Protein AF-A0A3C1P0N6-F1 (afdb_monomer_lite)

pLDDT: mean 88.41, std 10.64, range [47.38, 95.44]

Sequence (42 aa):
KDVLLLDVTPLSLGIETKGGVMTRLIERNTTIPTKRSEIFTT

Radius of gyration: 13.83 Å; chains: 1; bounding box: 25×12×48 Å

Foldseek 3Di:
DDDDDFDWAQAFDFDQDPPRDTDTQGHGRHGPPDDGDDDDDD

Secondary structure (DSSP, 8-state):
-------B-SS-EEEEETTTEEEEEE-TTPBSS---------

Structure (mmCIF, N/CA/C/O backbone):
data_AF-A0A3C1P0N6-F1
#
_entry.id   AF-A0A3C1P0N6-F1
#
loop_
_atom_site.group_PDB
_atom_site.id
_atom_site.type_symbol
_atom_site.label_atom_id
_atom_site.label_alt_id
_atom_site.label_comp_id
_atom_site.label_asym_id
_atom_site.label_entity_id
_atom_site.label_seq_id
_atom_site.pdbx_PDB_ins_code
_atom_site.Cartn_x
_atom_site.Cartn_y
_atom_site.Cartn_z
_atom_site.occupancy
_atom_site.B_iso_or_equiv
_atom_site.auth_seq_id
_atom_site.auth_comp_id
_atom_site.auth_asym_id
_atom_site.auth_atom_id
_atom_site.pdbx_PDB_model_num
ATOM 1 N N . LYS A 1 1 ? 4.324 1.391 -31.393 1.00 47.38 1 LYS A N 1
ATOM 2 C CA . LYS A 1 1 ? 3.502 1.590 -30.176 1.00 47.38 1 LYS A CA 1
ATOM 3 C C . LYS A 1 1 ? 4.464 1.386 -29.026 1.00 47.38 1 LYS A C 1
ATOM 5 O O . LYS A 1 1 ? 4.717 0.248 -28.655 1.00 47.38 1 LYS A O 1
ATOM 10 N N . ASP A 1 2 ? 5.125 2.463 -28.630 1.00 57.38 2 ASP A N 1
ATOM 11 C CA . ASP A 1 2 ? 6.277 2.396 -27.739 1.00 57.38 2 ASP A CA 1
ATOM 12 C C . ASP A 1 2 ? 5.793 2.064 -26.330 1.00 57.38 2 ASP A C 1
ATOM 14 O O . ASP A 1 2 ? 4.983 2.781 -25.742 1.00 57.38 2 ASP A O 1
ATOM 18 N N . VAL A 1 3 ? 6.200 0.894 -25.843 1.00 66.44 3 VAL A N 1
ATOM 19 C CA . VAL A 1 3 ? 5.858 0.413 -24.507 1.00 66.44 3 VAL A CA 1
ATOM 20 C C . VAL A 1 3 ? 6.810 1.095 -23.538 1.00 66.44 3 VAL A C 1
ATOM 22 O O . VAL A 1 3 ? 7.995 0.778 -23.493 1.00 66.44 3 VAL A O 1
ATOM 25 N N . LEU A 1 4 ? 6.294 2.051 -22.772 1.00 66.06 4 LEU A N 1
ATOM 26 C CA . LEU A 1 4 ? 6.988 2.565 -21.599 1.00 66.06 4 LEU A CA 1
ATOM 27 C C . LEU A 1 4 ? 6.877 1.515 -20.487 1.00 66.06 4 LEU A C 1
ATOM 29 O O . LEU A 1 4 ? 5.775 1.176 -20.056 1.00 66.06 4 LEU A O 1
ATOM 33 N N . LEU A 1 5 ? 8.020 0.986 -20.049 1.00 72.00 5 LEU A N 1
ATOM 34 C CA . LEU A 1 5 ? 8.123 0.145 -18.857 1.00 72.00 5 LEU A CA 1
ATOM 35 C C . LEU A 1 5 ? 7.990 1.044 -17.626 1.00 72.00 5 LEU A C 1
ATOM 37 O O . LEU A 1 5 ? 8.929 1.735 -17.241 1.00 72.00 5 LEU A O 1
ATOM 41 N N . LEU A 1 6 ? 6.791 1.062 -17.050 1.00 80.12 6 LEU A N 1
ATOM 42 C CA . LEU A 1 6 ? 6.520 1.667 -15.754 1.00 80.12 6 LEU A CA 1
ATOM 43 C C . LEU A 1 6 ? 6.261 0.538 -14.764 1.00 80.12 6 LEU A C 1
ATOM 45 O O . LEU A 1 6 ? 5.257 -0.167 -14.882 1.00 80.12 6 LEU A O 1
ATOM 49 N N . ASP A 1 7 ? 7.156 0.383 -13.792 1.00 89.19 7 ASP A N 1
ATOM 50 C CA . ASP A 1 7 ? 6.912 -0.509 -12.667 1.00 89.19 7 ASP A CA 1
ATOM 51 C C . ASP A 1 7 ? 5.794 0.084 -11.818 1.00 89.19 7 ASP A C 1
ATOM 53 O O . ASP A 1 7 ? 5.907 1.178 -11.258 1.00 89.19 7 ASP A O 1
ATOM 57 N N . VAL A 1 8 ? 4.676 -0.630 -11.759 1.00 94.81 8 VAL A N 1
ATOM 58 C CA . VAL A 1 8 ? 3.480 -0.211 -11.034 1.00 94.81 8 VAL A CA 1
ATOM 59 C C . VAL A 1 8 ? 2.991 -1.324 -10.122 1.00 94.81 8 VAL A C 1
ATOM 61 O O . VAL A 1 8 ? 3.180 -2.510 -10.392 1.00 94.81 8 VAL A O 1
ATOM 64 N N . THR A 1 9 ? 2.319 -0.954 -9.037 1.00 92.38 9 THR A N 1
ATOM 65 C CA . THR A 1 9 ? 1.654 -1.919 -8.161 1.00 92.38 9 THR A CA 1
ATOM 66 C C . THR A 1 9 ? 0.473 -2.575 -8.893 1.00 92.38 9 THR A C 1
ATOM 68 O O . THR A 1 9 ? -0.423 -1.872 -9.362 1.00 92.38 9 THR A O 1
ATOM 71 N N . PRO A 1 10 ? 0.395 -3.914 -9.001 1.00 91.75 10 PRO A N 1
ATOM 72 C CA . PRO A 1 10 ? -0.683 -4.566 -9.754 1.00 91.75 10 PRO A CA 1
ATOM 73 C C . PRO A 1 10 ? -2.042 -4.509 -9.034 1.00 91.75 10 PRO A C 1
ATOM 75 O O . PRO A 1 10 ? -3.097 -4.495 -9.670 1.00 91.75 10 PRO A O 1
ATOM 78 N N . LEU A 1 11 ? -2.027 -4.453 -7.701 1.00 94.81 11 LEU A N 1
ATOM 79 C CA . LEU A 1 11 ? -3.206 -4.427 -6.837 1.00 94.81 11 LEU A CA 1
ATOM 80 C C . LEU A 1 11 ? -3.097 -3.285 -5.829 1.00 94.81 11 LEU A C 1
ATOM 82 O O . LEU A 1 11 ? -1.998 -2.807 -5.541 1.00 94.81 11 LEU A O 1
ATOM 86 N N . SER A 1 12 ? -4.240 -2.868 -5.282 1.00 94.06 12 SER A N 1
ATOM 87 C CA . SER A 1 12 ? -4.224 -1.921 -4.172 1.00 94.06 12 SER A CA 1
ATOM 88 C C . SER A 1 12 ? -3.824 -2.644 -2.890 1.00 94.06 12 SER A C 1
ATOM 90 O O . SER A 1 12 ? -4.364 -3.702 -2.572 1.00 94.06 12 SER A O 1
ATOM 92 N N . LEU A 1 13 ? -2.894 -2.054 -2.155 1.00 95.12 13 LEU A N 1
ATOM 93 C CA . LEU A 1 13 ? -2.439 -2.512 -0.852 1.00 95.12 13 LEU A CA 1
ATOM 94 C C . LEU A 1 13 ? -3.132 -1.681 0.222 1.00 95.12 13 LEU A C 1
ATOM 96 O O . LEU A 1 13 ? -3.338 -0.482 0.053 1.00 95.12 13 LEU A O 1
ATOM 100 N N . GLY A 1 14 ? -3.494 -2.289 1.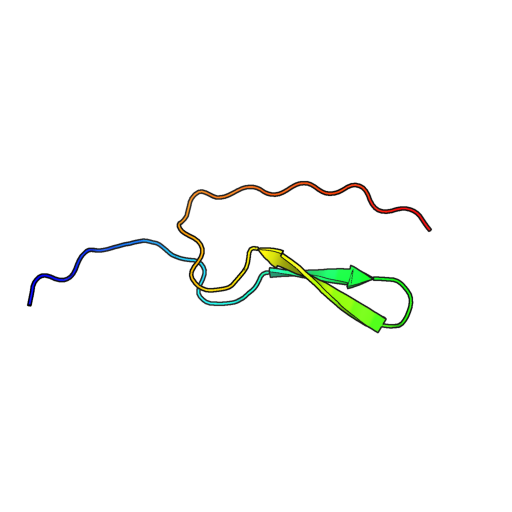337 1.00 94.56 14 GLY A N 1
ATOM 101 C CA . GLY A 1 14 ? -4.195 -1.607 2.415 1.00 94.56 14 GLY A CA 1
ATOM 102 C C . GLY A 1 14 ? -4.184 -2.429 3.687 1.00 94.56 14 GLY A C 1
ATOM 103 O O . GLY A 1 14 ? -3.579 -3.500 3.719 1.00 94.56 14 GLY A O 1
ATOM 104 N N . ILE A 1 15 ? -4.864 -1.930 4.710 1.00 93.94 15 ILE A N 1
ATOM 105 C CA . ILE A 1 15 ? -5.062 -2.634 5.974 1.00 93.94 15 ILE A CA 1
ATOM 106 C C . ILE A 1 15 ? -6.547 -2.696 6.310 1.00 93.94 15 ILE A C 1
ATOM 108 O O . ILE A 1 15 ? -7.328 -1.821 5.930 1.00 93.94 15 ILE A O 1
ATOM 112 N N . GLU A 1 16 ? -6.934 -3.727 7.044 1.00 95.00 16 GLU A N 1
ATOM 113 C CA . GLU A 1 16 ? -8.269 -3.813 7.616 1.00 95.00 16 GLU A CA 1
ATOM 114 C C . GLU A 1 16 ? -8.389 -2.840 8.798 1.00 95.00 16 GLU A C 1
ATOM 116 O O . GLU A 1 16 ? -7.517 -2.771 9.664 1.00 95.00 16 GLU A O 1
ATOM 121 N N . THR A 1 17 ? -9.466 -2.059 8.815 1.00 93.12 17 THR A N 1
ATOM 122 C CA . THR A 1 17 ? -9.780 -1.072 9.855 1.00 93.12 17 THR A CA 1
ATOM 123 C C . THR A 1 17 ? -11.037 -1.475 10.626 1.00 93.12 17 THR A C 1
ATOM 125 O O . THR A 1 17 ? -11.774 -2.381 10.225 1.00 93.12 17 THR A O 1
ATOM 128 N N . LYS A 1 18 ? -11.280 -0.820 11.769 1.00 90.06 18 LYS A N 1
ATOM 129 C CA . LYS A 1 18 ? -12.420 -1.102 12.655 1.00 90.06 18 LYS A CA 1
ATOM 130 C C . LYS A 1 18 ? -13.734 -1.125 11.867 1.00 90.06 18 LYS A C 1
ATOM 132 O O . LYS A 1 18 ? -14.024 -0.208 11.108 1.00 90.06 18 LYS A O 1
ATOM 137 N N . GLY A 1 19 ? -14.529 -2.173 12.075 1.00 90.00 19 GLY A N 1
ATOM 138 C CA . GLY A 1 19 ? -15.752 -2.417 11.304 1.00 90.00 19 GLY A CA 1
ATOM 139 C C . GLY A 1 19 ? -15.565 -3.327 10.085 1.00 90.00 19 GLY A C 1
ATOM 140 O O . GLY A 1 19 ? -16.491 -3.434 9.288 1.00 90.00 19 GLY A O 1
ATOM 141 N N . GLY A 1 20 ? -14.404 -3.981 9.937 1.00 90.06 20 GLY A N 1
ATOM 142 C CA . GLY A 1 20 ? -14.147 -4.939 8.853 1.00 90.06 20 GLY A CA 1
ATOM 143 C C . GLY A 1 20 ? -13.989 -4.274 7.485 1.00 90.06 20 GLY A C 1
ATOM 144 O O . GLY A 1 20 ? -14.276 -4.877 6.453 1.00 90.06 20 GLY A O 1
ATOM 145 N N . VAL A 1 21 ? -13.592 -2.996 7.468 1.00 92.00 21 VAL A N 1
ATOM 146 C CA . VAL A 1 21 ? -13.456 -2.206 6.239 1.00 92.00 21 VAL A CA 1
ATOM 147 C C . VAL A 1 21 ? -11.997 -2.186 5.806 1.00 92.00 21 VAL A C 1
ATOM 149 O O . VAL A 1 21 ? -11.116 -1.796 6.573 1.00 92.00 21 VAL A O 1
ATOM 152 N N . MET A 1 22 ? -11.738 -2.567 4.556 1.00 93.31 22 MET A N 1
ATOM 153 C CA . MET A 1 22 ? -10.403 -2.522 3.965 1.00 93.31 22 MET A CA 1
ATOM 154 C C . MET A 1 22 ? -10.050 -1.096 3.524 1.00 93.31 22 MET A C 1
ATOM 156 O O . MET A 1 22 ? -10.557 -0.604 2.513 1.00 93.31 22 MET A O 1
ATOM 160 N N . THR A 1 23 ? -9.144 -0.447 4.253 1.00 93.38 23 THR A N 1
ATOM 161 C CA . THR A 1 23 ? -8.644 0.896 3.938 1.00 93.38 23 THR A CA 1
ATOM 162 C C . THR A 1 23 ? -7.404 0.792 3.055 1.00 93.38 23 THR A C 1
ATOM 164 O O . THR A 1 23 ? -6.371 0.253 3.454 1.00 93.38 23 THR A O 1
ATOM 167 N N . ARG A 1 24 ? -7.508 1.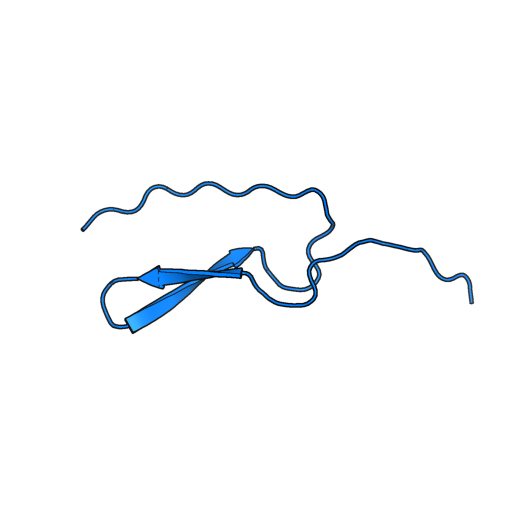292 1.819 1.00 93.69 24 ARG A N 1
ATOM 168 C CA . ARG A 1 24 ? -6.458 1.211 0.791 1.00 93.69 24 ARG A CA 1
ATOM 169 C C . ARG A 1 24 ? -5.387 2.279 1.033 1.00 93.69 24 ARG A C 1
ATOM 171 O O . ARG A 1 24 ? -5.635 3.477 0.909 1.00 93.69 24 ARG A O 1
ATOM 178 N N . LEU A 1 25 ? -4.172 1.829 1.329 1.00 94.56 25 LEU A N 1
ATOM 179 C CA . LEU A 1 25 ? -2.993 2.671 1.511 1.00 94.56 25 LEU A CA 1
ATOM 180 C C . LEU A 1 25 ? -2.261 2.909 0.186 1.00 94.56 25 LEU A C 1
ATOM 182 O O . LEU A 1 25 ? -1.856 4.020 -0.096 1.00 94.56 25 LEU A O 1
ATOM 186 N N . ILE A 1 26 ? -2.095 1.934 -0.691 1.00 95.44 26 ILE A N 1
ATOM 187 C CA . ILE A 1 26 ? -1.478 2.167 -2.005 1.00 95.44 26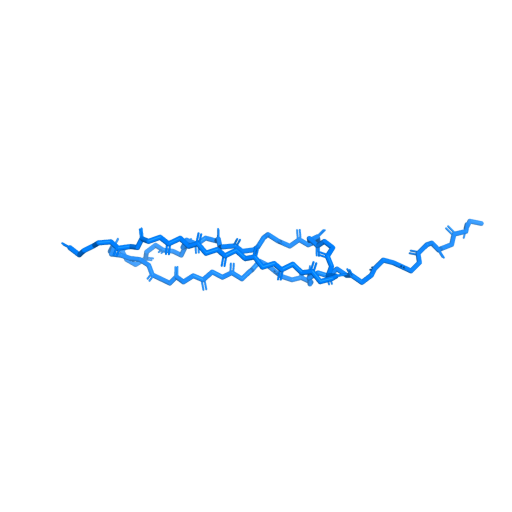 ILE A CA 1
ATOM 188 C C . ILE A 1 26 ? -2.477 1.712 -3.046 1.00 95.44 26 ILE A C 1
ATOM 190 O O . ILE A 1 26 ? -2.945 0.583 -2.980 1.00 95.44 26 ILE A O 1
ATOM 194 N N . GLU A 1 27 ? -2.832 2.573 -3.993 1.00 95.19 27 GLU A N 1
ATOM 195 C CA . GLU A 1 27 ? -3.769 2.183 -5.040 1.00 95.19 27 GLU A CA 1
ATOM 196 C C . GLU A 1 27 ? -3.091 1.331 -6.113 1.00 95.19 27 GLU A C 1
ATOM 198 O O . GLU A 1 27 ? -1.878 1.399 -6.324 1.00 95.19 27 GLU A O 1
ATOM 203 N N . ARG A 1 28 ? -3.881 0.511 -6.806 1.00 93.75 28 ARG A N 1
ATOM 204 C CA . ARG A 1 28 ? -3.428 -0.212 -7.993 1.00 93.75 28 ARG A CA 1
ATOM 205 C C . ARG A 1 28 ? -2.948 0.777 -9.049 1.00 93.75 28 ARG A C 1
ATOM 207 O O . ARG A 1 28 ? -3.497 1.868 -9.187 1.00 93.75 28 ARG A O 1
ATOM 214 N N . ASN A 1 29 ? -1.979 0.346 -9.837 1.00 92.25 29 ASN A N 1
ATOM 215 C CA . ASN A 1 29 ? -1.299 1.130 -10.859 1.00 92.25 29 ASN A CA 1
ATOM 216 C C . ASN A 1 29 ? -0.526 2.347 -10.309 1.00 92.25 29 ASN A C 1
ATOM 218 O O . ASN A 1 29 ? -0.244 3.276 -11.063 1.00 92.25 29 ASN A O 1
ATOM 222 N N . THR A 1 30 ? -0.167 2.359 -9.019 1.00 92.81 30 THR A N 1
ATOM 223 C CA . THR A 1 30 ? 0.740 3.380 -8.473 1.00 92.81 30 THR A CA 1
ATOM 224 C C . THR A 1 30 ? 2.169 3.048 -8.896 1.00 92.81 30 THR A C 1
ATOM 226 O O . THR A 1 30 ? 2.594 1.903 -8.755 1.00 92.81 30 THR A O 1
ATOM 229 N N . THR A 1 31 ? 2.923 4.030 -9.394 1.00 92.69 31 THR A N 1
ATOM 230 C CA . THR A 1 31 ? 4.327 3.852 -9.800 1.00 92.69 31 THR A CA 1
ATOM 231 C C . THR A 1 31 ? 5.217 3.503 -8.607 1.00 92.69 31 THR A C 1
ATOM 233 O O . THR A 1 31 ? 5.141 4.147 -7.559 1.00 92.69 31 THR A O 1
ATOM 236 N N . ILE A 1 32 ? 6.070 2.495 -8.770 1.00 91.94 32 ILE A N 1
ATOM 237 C CA . ILE A 1 32 ? 7.071 2.053 -7.795 1.00 91.94 32 ILE A CA 1
ATOM 238 C C . ILE A 1 32 ? 8.395 2.770 -8.119 1.00 91.94 32 ILE A C 1
ATOM 240 O O . ILE A 1 32 ? 8.724 2.915 -9.296 1.00 91.94 32 ILE A O 1
ATOM 244 N N . PRO A 1 33 ? 9.175 3.220 -7.118 1.00 92.38 33 PRO A N 1
ATOM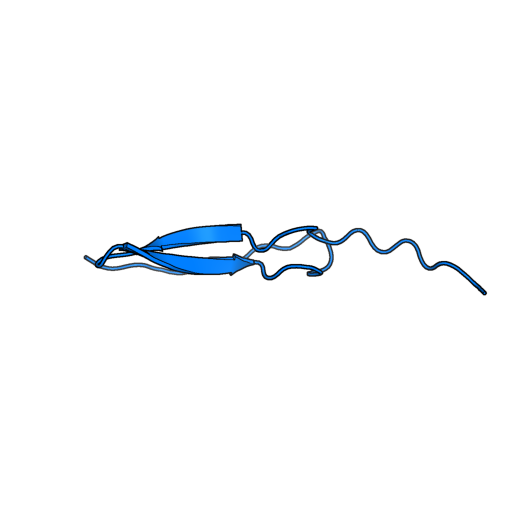 245 C CA . PRO A 1 33 ? 8.971 3.066 -5.676 1.00 92.38 33 PRO A CA 1
ATOM 246 C C . PRO A 1 33 ? 7.962 4.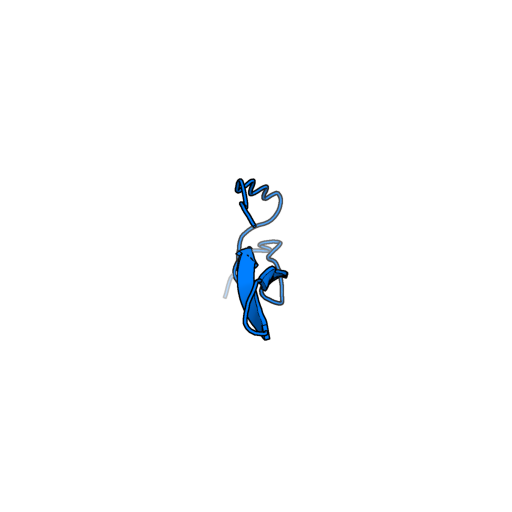067 -5.093 1.00 92.38 33 PRO A C 1
ATOM 248 O O . PRO A 1 33 ? 7.989 5.253 -5.403 1.00 92.38 33 PRO A O 1
ATOM 251 N N . THR A 1 34 ? 7.101 3.595 -4.186 1.00 91.31 34 THR A N 1
ATOM 252 C CA . THR A 1 34 ? 6.141 4.430 -3.447 1.00 91.31 34 THR A CA 1
ATOM 253 C C . THR A 1 34 ? 6.125 4.062 -1.963 1.00 91.31 34 THR A C 1
ATOM 255 O O . THR A 1 34 ? 6.357 2.909 -1.596 1.00 91.31 34 THR A O 1
ATOM 258 N N . LYS A 1 35 ? 5.862 5.045 -1.098 1.00 93.19 35 LYS A N 1
ATOM 259 C CA . LYS A 1 35 ? 5.719 4.875 0.352 1.00 93.19 35 LYS A CA 1
ATOM 260 C C . LYS A 1 35 ? 4.558 5.736 0.836 1.00 93.19 35 LYS A C 1
ATOM 262 O O . LYS A 1 35 ? 4.522 6.929 0.553 1.00 93.19 35 LYS A O 1
ATOM 267 N N . ARG A 1 36 ? 3.651 5.150 1.619 1.00 90.94 36 ARG A N 1
ATOM 268 C CA . ARG A 1 36 ? 2.582 5.874 2.318 1.00 90.94 36 ARG A CA 1
ATOM 269 C C . ARG A 1 36 ? 2.625 5.533 3.800 1.00 90.94 36 ARG A C 1
ATOM 271 O O . ARG A 1 36 ? 2.952 4.409 4.178 1.00 90.94 36 ARG A O 1
ATOM 278 N N . SER A 1 37 ? 2.342 6.518 4.637 1.00 92.69 37 SER A N 1
ATOM 279 C CA . SER A 1 37 ? 2.287 6.366 6.088 1.00 92.69 37 SER A CA 1
ATOM 280 C C . SER A 1 37 ? 1.076 7.130 6.594 1.00 92.69 37 SER A C 1
ATOM 282 O O . SER A 1 37 ? 0.873 8.281 6.217 1.00 92.69 37 SER A O 1
ATOM 284 N N . GLU A 1 38 ? 0.264 6.470 7.407 1.00 91.69 38 GLU A N 1
ATOM 285 C CA . GLU A 1 38 ? -0.981 7.002 7.949 1.00 91.69 38 GLU A CA 1
ATOM 286 C C . GLU A 1 38 ? -1.087 6.561 9.409 1.00 91.69 38 GLU A C 1
ATOM 288 O O . GLU A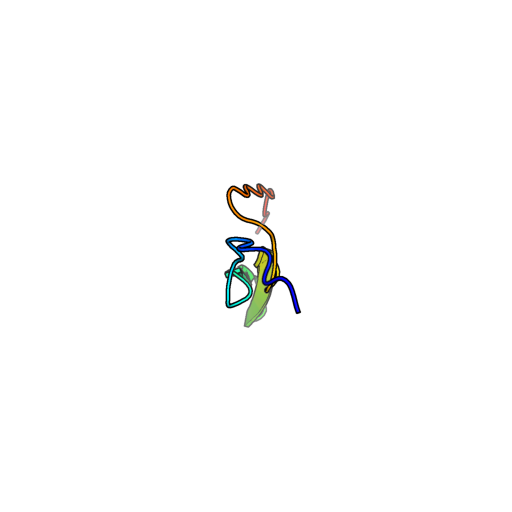 1 38 ? -0.688 5.445 9.754 1.00 91.69 38 GLU A O 1
ATOM 293 N N . ILE A 1 39 ? -1.540 7.465 10.277 1.00 91.94 39 ILE A N 1
ATOM 294 C CA . ILE A 1 39 ? -1.663 7.212 11.714 1.00 91.94 39 ILE A CA 1
ATOM 295 C C . ILE A 1 39 ? -3.100 6.779 11.984 1.00 91.94 39 ILE A C 1
ATOM 297 O O . ILE A 1 39 ? -4.031 7.538 11.731 1.00 91.94 39 ILE A O 1
ATOM 301 N N . PHE A 1 40 ? -3.263 5.576 12.528 1.00 90.75 40 PHE A N 1
ATOM 302 C CA . PHE A 1 40 ? -4.560 5.022 12.910 1.00 90.75 40 PHE A CA 1
ATOM 303 C C . PHE A 1 40 ? -4.745 5.096 14.431 1.00 90.75 40 PHE A C 1
ATOM 305 O O . PHE A 1 40 ? -3.800 4.869 15.188 1.00 90.75 40 PHE A O 1
ATOM 312 N N . THR A 1 41 ? -5.968 5.390 14.876 1.00 87.50 41 THR A N 1
ATOM 313 C CA . THR A 1 41 ? -6.389 5.386 16.290 1.00 87.50 41 THR A CA 1
ATOM 314 C C . THR A 1 41 ? -7.511 4.357 16.505 1.00 87.50 41 THR A C 1
ATOM 316 O O . THR A 1 41 ? -8.161 3.945 15.543 1.00 87.50 41 THR A O 1
ATOM 319 N N . THR A 1 42 ? -7.696 3.870 17.740 1.00 81.62 42 THR A N 1
ATOM 320 C CA . THR A 1 42 ? -8.618 2.756 18.083 1.00 81.62 42 THR A CA 1
ATOM 321 C C . THR A 1 42 ? -9.887 3.223 18.792 1.00 81.62 42 THR A C 1
ATOM 323 O O . THR A 1 42 ? -9.752 4.108 19.662 1.00 81.62 42 THR A O 1
#